Protein AF-A0A963J477-F1 (afdb_monomer)

Secondary structure (DSSP, 8-state):
-PPPPHHHHHHHHHHHHT-GGGG-TT---EEEEE-SSEEEEEETTEEEEEEP--EETTEE--SHHHHHHHHHHHHHHHTTT-TTTEEEEEEEEESSS-EEEEETTT--SSPEEEEEEE---GGGSHHHH-

Foldseek 3Di:
DDQDDLVVVVVVVVVVQVCLCLVPPPFPGWDWDDDPFWIWTDTPQKIWIFGGCDDDPVDHNRALVRRQVVLVVCLVVCCVPVVQFFDAKWFWDDDPNDIHIGHPVPDDDSTGIITMTGDDDPCPPPVNVD

Mea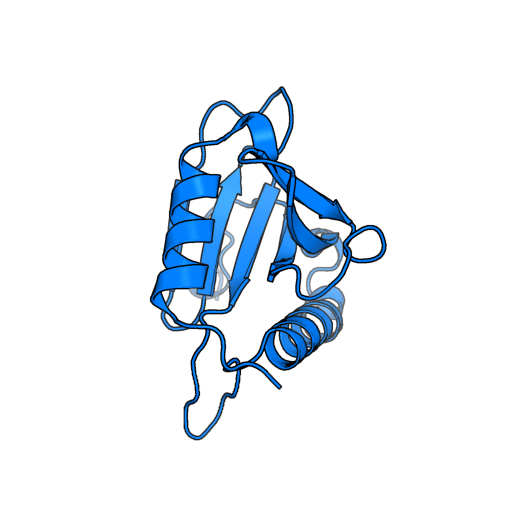n predicted aligned error: 4.09 Å

Structure (mmCIF, N/CA/C/O backbone):
data_AF-A0A963J477-F1
#
_entry.id   AF-A0A963J477-F1
#
loop_
_atom_site.group_PDB
_atom_site.id
_atom_site.type_symbol
_atom_site.label_atom_id
_atom_site.label_alt_id
_atom_site.label_comp_id
_atom_site.label_asym_id
_atom_site.label_entity_id
_atom_site.label_seq_id
_atom_site.pdbx_PDB_ins_code
_atom_site.Cartn_x
_atom_site.Cartn_y
_atom_site.Cartn_z
_atom_site.occupancy
_atom_site.B_iso_or_equiv
_atom_site.auth_seq_id
_atom_site.auth_comp_id
_atom_site.auth_asym_id
_atom_site.auth_atom_id
_atom_site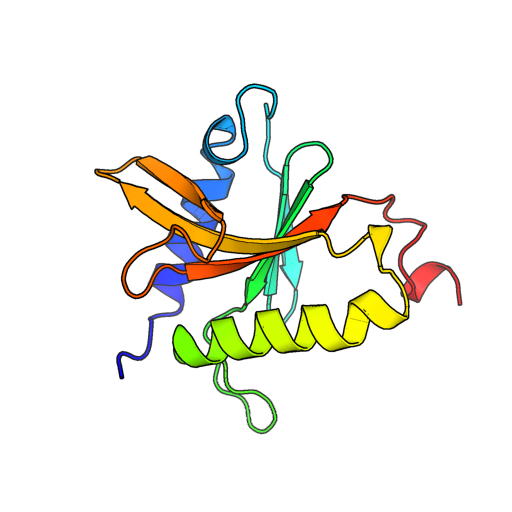.pdbx_PDB_model_num
ATOM 1 N N . MET A 1 1 ? 11.593 5.431 -18.516 1.00 48.38 1 MET A N 1
ATOM 2 C CA . MET A 1 1 ? 10.913 4.906 -17.317 1.00 48.38 1 MET A CA 1
ATOM 3 C C . MET A 1 1 ? 11.715 5.380 -16.117 1.00 48.38 1 MET A C 1
ATOM 5 O O . MET A 1 1 ? 12.893 5.058 -16.056 1.00 48.38 1 MET A O 1
ATOM 9 N N . GLN A 1 2 ? 11.162 6.261 -15.279 1.00 54.22 2 GLN A N 1
ATOM 10 C CA . GLN A 1 2 ? 11.916 6.850 -14.168 1.00 54.22 2 GLN A CA 1
ATOM 11 C C . GLN A 1 2 ? 12.015 5.826 -13.030 1.00 54.22 2 GLN A C 1
ATOM 13 O O . GLN A 1 2 ? 10.995 5.340 -12.540 1.00 54.22 2 GLN A O 1
ATOM 18 N N . VAL A 1 3 ? 13.241 5.462 -12.651 1.00 60.66 3 VAL A N 1
ATOM 19 C CA . VAL A 1 3 ? 13.503 4.747 -11.397 1.00 60.66 3 VAL A CA 1
ATOM 20 C C . VAL A 1 3 ? 13.162 5.729 -10.288 1.00 60.66 3 VAL A C 1
ATOM 22 O O . VAL A 1 3 ? 13.744 6.812 -10.232 1.00 60.66 3 VAL A O 1
ATOM 25 N N . VAL A 1 4 ? 12.166 5.404 -9.470 1.00 62.97 4 VAL A N 1
ATOM 26 C CA . VAL A 1 4 ? 11.812 6.277 -8.348 1.00 62.97 4 VAL A CA 1
ATOM 27 C C . VAL A 1 4 ? 12.751 5.970 -7.196 1.00 62.97 4 VAL A C 1
ATOM 29 O O . VAL A 1 4 ? 12.926 4.810 -6.831 1.00 62.97 4 VAL A O 1
ATOM 32 N N . ASP A 1 5 ? 13.334 7.026 -6.640 1.00 83.06 5 ASP A N 1
ATOM 33 C CA . ASP A 1 5 ? 14.228 6.973 -5.492 1.00 83.06 5 ASP A CA 1
ATOM 34 C C . ASP A 1 5 ? 13.505 6.426 -4.247 1.00 83.06 5 ASP A C 1
ATOM 36 O O . ASP A 1 5 ? 12.368 6.805 -3.943 1.00 83.06 5 ASP A O 1
ATOM 40 N N . PHE A 1 6 ? 14.179 5.541 -3.513 1.00 92.00 6 PHE A N 1
ATOM 41 C CA . PHE A 1 6 ? 13.725 5.027 -2.225 1.00 92.00 6 PHE A CA 1
ATOM 42 C C . PHE A 1 6 ? 13.362 6.142 -1.258 1.00 92.00 6 PHE A C 1
ATOM 44 O O . PHE A 1 6 ? 12.298 6.083 -0.634 1.00 92.00 6 PHE A O 1
ATOM 51 N N . GLU A 1 7 ? 14.189 7.183 -1.184 1.00 92.88 7 GLU A N 1
ATOM 52 C CA . GLU A 1 7 ? 13.933 8.293 -0.272 1.00 92.88 7 GLU A CA 1
ATOM 53 C C . GLU A 1 7 ? 12.704 9.108 -0.673 1.00 92.88 7 GLU A C 1
ATOM 55 O O . GLU A 1 7 ? 11.978 9.575 0.203 1.00 92.88 7 GLU A O 1
ATOM 60 N N . ALA A 1 8 ? 12.391 9.215 -1.967 1.00 91.06 8 ALA A N 1
ATOM 61 C CA . ALA A 1 8 ? 11.192 9.913 -2.424 1.00 91.06 8 ALA A CA 1
ATOM 62 C C . ALA A 1 8 ? 9.909 9.196 -1.967 1.00 91.06 8 ALA A C 1
ATOM 64 O O . ALA A 1 8 ? 9.012 9.827 -1.401 1.00 91.06 8 ALA A O 1
ATOM 65 N N . VAL A 1 9 ? 9.830 7.870 -2.144 1.00 93.38 9 VAL A N 1
ATOM 66 C CA . VAL A 1 9 ? 8.664 7.092 -1.682 1.00 93.38 9 VAL A CA 1
ATOM 67 C C . VAL 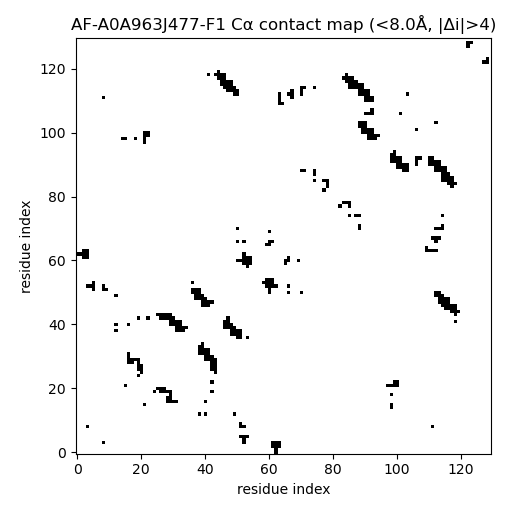A 1 9 ? 8.609 7.054 -0.153 1.00 93.38 9 VAL A C 1
ATOM 69 O O . VAL A 1 9 ? 7.538 7.223 0.428 1.00 93.38 9 VAL A O 1
ATOM 72 N N . ALA A 1 10 ? 9.752 6.899 0.521 1.00 96.00 10 ALA A N 1
ATOM 73 C CA . ALA A 1 10 ? 9.811 6.922 1.979 1.00 96.00 10 ALA A CA 1
ATOM 74 C C . ALA A 1 10 ? 9.361 8.281 2.548 1.00 96.00 10 ALA A C 1
ATOM 76 O O . ALA A 1 10 ? 8.609 8.323 3.523 1.00 96.00 10 ALA A O 1
ATOM 77 N N . ALA A 1 11 ? 9.765 9.398 1.934 1.00 94.62 11 ALA A N 1
ATOM 78 C CA . ALA A 1 11 ? 9.315 10.736 2.308 1.00 94.62 11 ALA A CA 1
ATOM 79 C C . ALA A 1 11 ? 7.801 10.905 2.116 1.00 94.62 11 ALA A C 1
ATOM 81 O O . ALA A 1 11 ? 7.136 11.412 3.022 1.00 94.62 11 ALA A O 1
ATOM 82 N N . LEU A 1 12 ? 7.249 10.413 1.001 1.00 94.25 12 LEU A N 1
ATOM 83 C CA . LEU A 1 12 ? 5.807 10.405 0.742 1.00 94.25 12 LEU A CA 1
ATOM 84 C C . LEU A 1 12 ? 5.045 9.625 1.824 1.00 94.25 12 LEU A C 1
ATOM 86 O O . LEU A 1 12 ? 4.084 10.142 2.394 1.00 94.25 12 LEU A O 1
ATOM 90 N N . VAL A 1 13 ? 5.504 8.421 2.178 1.00 96.44 13 VAL A N 1
ATOM 91 C CA . VAL A 1 13 ? 4.885 7.600 3.235 1.00 96.44 13 VAL A CA 1
ATOM 92 C C . VAL A 1 13 ? 4.966 8.294 4.601 1.00 96.44 13 VAL A C 1
ATOM 94 O O . VAL A 1 13 ? 3.963 8.372 5.310 1.00 96.44 13 VAL A O 1
ATOM 97 N N . ARG A 1 14 ? 6.122 8.871 4.960 1.00 96.50 14 ARG A N 1
ATOM 98 C CA . ARG A 1 14 ? 6.301 9.645 6.208 1.00 96.50 14 ARG A CA 1
ATOM 99 C C . ARG A 1 14 ? 5.440 10.911 6.240 1.00 96.50 14 ARG A C 1
ATOM 101 O O . ARG A 1 14 ? 5.041 11.366 7.312 1.00 96.50 14 ARG A O 1
ATOM 108 N N . GLN A 1 15 ? 5.187 11.535 5.093 1.00 95.50 15 GLN A N 1
ATOM 109 C CA . GLN A 1 15 ? 4.298 12.690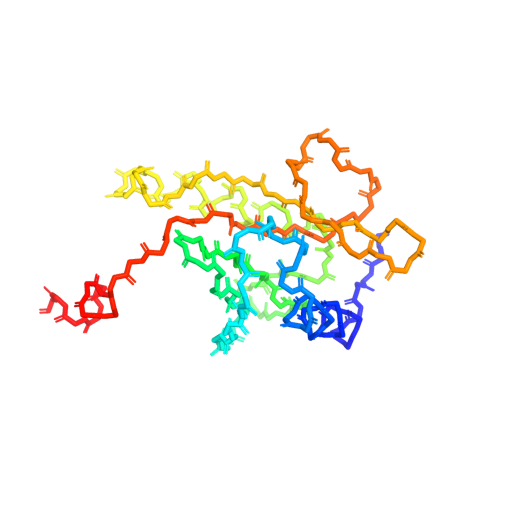 5.001 1.00 95.50 15 GLN A CA 1
ATOM 110 C C . GLN A 1 15 ? 2.839 12.274 5.192 1.00 95.50 15 GLN A C 1
ATOM 112 O O . GLN A 1 15 ? 2.163 12.887 6.013 1.00 95.50 15 GLN A O 1
ATOM 117 N N . LEU A 1 16 ? 2.383 11.205 4.533 1.00 95.75 16 LEU A N 1
ATOM 118 C CA . LEU A 1 16 ? 1.042 10.645 4.745 1.00 95.75 16 LEU A CA 1
ATOM 119 C C . LEU A 1 16 ? 0.805 10.254 6.202 1.00 95.75 16 LEU A C 1
ATOM 121 O O . LEU A 1 16 ? -0.244 10.568 6.753 1.00 95.75 16 LEU A O 1
ATOM 125 N N . GLN A 1 17 ? 1.789 9.625 6.850 1.00 96.56 17 GLN A N 1
ATOM 126 C CA . GLN A 1 17 ? 1.695 9.264 8.265 1.00 96.56 17 GLN A CA 1
ATOM 127 C C . GLN A 1 17 ? 1.423 10.485 9.165 1.00 96.56 17 GLN A C 1
ATOM 129 O O . GLN A 1 17 ? 0.723 10.383 10.167 1.00 96.56 17 GLN A O 1
ATOM 134 N N . ARG A 1 18 ? 1.943 11.662 8.795 1.00 95.50 18 ARG A N 1
ATOM 135 C CA . ARG A 1 18 ? 1.734 12.930 9.514 1.00 95.50 18 ARG A CA 1
ATOM 136 C C . ARG A 1 18 ? 0.492 13.700 9.051 1.00 95.50 18 ARG A C 1
ATOM 138 O O . ARG A 1 18 ? 0.245 14.790 9.560 1.00 95.50 18 ARG A O 1
ATOM 145 N N . GLN A 1 19 ? -0.272 13.169 8.095 1.00 93.50 19 GLN A N 1
ATOM 146 C CA . GLN A 1 19 ? -1.473 13.796 7.538 1.00 93.50 19 GLN A CA 1
ATOM 147 C C . GLN A 1 19 ? -2.690 12.854 7.627 1.00 93.50 19 GLN A C 1
ATOM 149 O O . GLN A 1 19 ? -3.174 12.389 6.594 1.00 93.50 19 GLN A O 1
ATOM 154 N N . PRO A 1 20 ? -3.232 12.584 8.833 1.00 93.50 20 PRO A N 1
ATOM 155 C CA . PRO A 1 20 ? -4.428 11.752 9.011 1.00 93.50 20 PRO A CA 1
ATOM 156 C C . PRO A 1 20 ? -5.603 12.151 8.103 1.00 93.50 20 PRO A C 1
ATOM 158 O O . PRO A 1 20 ? -6.262 11.296 7.514 1.00 93.50 20 PRO A O 1
ATOM 161 N N . GLN A 1 21 ? -5.785 13.455 7.877 1.00 91.94 21 GLN A N 1
ATOM 162 C CA . GLN A 1 21 ? -6.813 14.020 7.003 1.00 91.94 21 GLN A CA 1
ATOM 163 C C . GLN A 1 21 ? -6.735 13.548 5.540 1.00 91.94 21 GLN A C 1
ATOM 165 O O . GLN A 1 21 ? -7.734 13.625 4.825 1.00 91.94 21 GLN A O 1
ATOM 170 N N . ALA A 1 22 ? -5.581 13.045 5.084 1.00 92.25 22 ALA A N 1
ATOM 171 C CA . ALA A 1 22 ? -5.422 12.469 3.748 1.00 92.25 22 ALA A CA 1
ATOM 172 C C . ALA A 1 22 ? -6.229 11.169 3.564 1.00 92.25 22 ALA A C 1
ATOM 174 O O . ALA A 1 22 ? -6.498 10.774 2.428 1.00 92.25 22 ALA A O 1
ATOM 175 N N . PHE A 1 23 ? -6.627 10.524 4.667 1.00 92.31 23 PHE A N 1
ATOM 176 C CA . PHE A 1 23 ? -7.368 9.260 4.699 1.00 92.31 23 PHE A CA 1
ATOM 177 C C . PHE A 1 23 ? -8.859 9.424 5.032 1.00 92.31 23 PHE A C 1
ATOM 179 O O . PHE A 1 23 ? -9.595 8.438 5.046 1.00 92.31 23 PHE A O 1
ATOM 186 N N . GLY A 1 24 ? -9.311 10.656 5.281 1.00 89.12 24 GLY A N 1
ATOM 187 C CA . GLY A 1 24 ? -10.695 10.988 5.607 1.00 89.12 24 GLY A CA 1
ATOM 188 C C . GLY A 1 24 ? -10.828 11.797 6.903 1.00 89.12 24 GLY A C 1
ATOM 189 O O . GLY A 1 24 ? -9.915 11.814 7.725 1.00 89.12 24 GLY A O 1
ATOM 190 N N . PRO A 1 25 ? -11.975 12.467 7.112 1.00 86.81 25 PRO A N 1
ATOM 191 C CA . PRO A 1 25 ? -12.159 13.410 8.219 1.00 86.81 25 PRO A CA 1
ATOM 192 C C . PRO A 1 25 ? -12.217 12.754 9.607 1.00 86.81 25 PRO A C 1
ATOM 194 O O . PRO A 1 25 ? -12.030 13.444 10.600 1.00 86.81 25 PRO A O 1
ATOM 197 N N . ALA A 1 26 ? -12.488 11.447 9.682 1.00 90.69 26 ALA A N 1
ATOM 198 C CA . ALA A 1 26 ? -12.592 10.702 10.939 1.00 90.69 26 ALA A CA 1
ATOM 199 C C . ALA A 1 26 ? -11.269 10.049 11.384 1.00 90.69 26 ALA A C 1
ATOM 201 O O . ALA A 1 26 ? -11.228 9.398 12.424 1.00 90.69 26 ALA A O 1
ATOM 202 N N . VAL A 1 27 ? -10.196 10.160 10.592 1.00 94.31 27 VAL A N 1
ATOM 203 C CA . VAL A 1 27 ? -8.895 9.573 10.935 1.00 94.31 27 VAL A CA 1
ATOM 204 C C . VAL A 1 27 ? -8.107 10.578 11.768 1.00 94.31 27 VAL A C 1
ATOM 206 O O . VAL A 1 27 ? -7.744 11.642 11.277 1.00 94.31 27 VAL A O 1
ATOM 209 N N . GLU A 1 28 ? -7.824 10.230 13.022 1.00 93.94 28 GLU A N 1
ATOM 210 C CA . GLU A 1 28 ? -7.105 11.103 13.964 1.00 93.94 28 GLU A CA 1
ATOM 211 C C . GLU A 1 28 ? -5.597 10.826 14.008 1.00 93.94 28 GLU A C 1
ATOM 213 O O . GLU A 1 28 ? -4.795 11.728 14.240 1.00 93.94 28 GLU A O 1
ATOM 218 N N . ALA A 1 29 ? -5.198 9.578 13.756 1.00 96.00 29 ALA A N 1
ATOM 219 C CA . ALA A 1 29 ? -3.809 9.142 13.780 1.00 96.00 29 ALA A CA 1
ATOM 220 C C . ALA A 1 29 ? -3.554 8.061 12.727 1.00 96.00 29 ALA A C 1
ATOM 222 O O . ALA A 1 29 ? -4.465 7.333 12.321 1.00 96.00 29 ALA A O 1
ATOM 223 N N . VAL A 1 30 ? -2.293 7.962 12.300 1.00 97.62 30 VAL A N 1
ATOM 224 C CA . VAL A 1 30 ? -1.833 6.965 11.333 1.00 97.62 30 VAL A CA 1
ATOM 225 C C . VAL A 1 30 ? -0.609 6.255 11.894 1.00 97.62 30 VAL A C 1
ATOM 227 O O . VAL A 1 30 ? 0.443 6.860 12.109 1.00 97.62 30 VAL A O 1
ATOM 230 N N . GLU A 1 31 ? -0.738 4.954 12.118 1.00 97.38 31 GLU A N 1
ATOM 231 C CA . GLU A 1 31 ? 0.391 4.105 12.492 1.00 97.38 31 GLU A CA 1
ATOM 232 C C . GLU A 1 31 ? 1.081 3.590 11.223 1.00 97.38 31 GLU A C 1
ATOM 234 O O . GLU A 1 31 ? 0.424 3.336 10.213 1.00 97.38 31 GLU A O 1
ATOM 239 N N . CYS A 1 32 ? 2.403 3.419 11.265 1.00 97.88 32 CYS A N 1
ATOM 240 C CA . CYS A 1 32 ? 3.165 2.840 10.161 1.00 97.88 32 CYS A CA 1
ATOM 241 C C . CYS A 1 32 ? 3.832 1.546 10.622 1.00 97.88 32 CYS A C 1
ATOM 243 O O . CYS A 1 32 ? 4.630 1.559 11.559 1.00 97.88 32 CYS A O 1
ATOM 245 N N . ILE A 1 33 ? 3.521 0.443 9.945 1.00 96.75 33 ILE A N 1
ATOM 246 C CA . ILE A 1 33 ? 4.220 -0.832 10.101 1.00 96.75 33 ILE A CA 1
ATOM 247 C C . ILE A 1 33 ? 5.128 -1.020 8.892 1.00 96.75 33 ILE A C 1
ATOM 249 O O . ILE A 1 33 ? 4.680 -1.007 7.744 1.00 96.75 33 ILE A O 1
ATOM 253 N N . GLU A 1 34 ? 6.413 -1.234 9.145 1.00 97.44 34 GLU A N 1
ATOM 254 C CA . GLU A 1 34 ? 7.393 -1.509 8.104 1.00 97.44 34 GLU A CA 1
ATOM 255 C C . GLU A 1 34 ? 7.682 -3.009 8.008 1.00 97.44 34 GLU A C 1
ATOM 257 O O . GLU A 1 34 ? 7.921 -3.691 9.000 1.00 97.44 34 GLU A O 1
ATOM 262 N N . THR A 1 35 ? 7.672 -3.525 6.783 1.00 95.38 35 THR A N 1
ATOM 263 C CA . THR A 1 35 ? 8.092 -4.894 6.453 1.00 95.38 35 THR A CA 1
ATOM 264 C C . THR A 1 35 ? 9.312 -4.843 5.538 1.00 95.38 35 THR A C 1
ATOM 266 O O . THR A 1 35 ? 9.716 -3.771 5.087 1.00 95.38 35 THR A O 1
ATOM 269 N N . HIS A 1 36 ? 9.874 -5.998 5.179 1.00 94.62 36 HIS A N 1
ATOM 270 C CA . HIS A 1 36 ? 11.024 -6.072 4.273 1.00 94.62 36 HIS A CA 1
ATOM 271 C C . HIS A 1 36 ? 10.796 -5.358 2.928 1.00 94.62 36 HIS A C 1
ATOM 273 O O . HIS A 1 36 ? 11.686 -4.656 2.460 1.00 94.62 36 HIS A O 1
ATOM 279 N N . ILE A 1 37 ? 9.599 -5.473 2.334 1.00 96.69 37 ILE A N 1
ATOM 280 C CA . ILE A 1 37 ? 9.308 -4.981 0.969 1.00 96.69 37 ILE A CA 1
ATOM 281 C C . ILE A 1 37 ? 8.119 -4.014 0.892 1.00 96.69 37 ILE A C 1
ATOM 283 O O . ILE A 1 37 ? 7.654 -3.664 -0.196 1.00 96.69 37 ILE A O 1
ATOM 287 N N . SER A 1 38 ? 7.543 -3.615 2.026 1.00 98.12 38 SER A N 1
ATOM 288 C CA . SER A 1 38 ? 6.360 -2.747 2.051 1.00 98.12 38 SER A CA 1
ATOM 289 C C . SER A 1 38 ? 6.278 -1.903 3.319 1.00 98.12 38 SER A C 1
ATOM 291 O O . SER A 1 38 ? 6.779 -2.313 4.365 1.00 98.12 38 SER A O 1
ATOM 293 N N . TRP A 1 39 ? 5.577 -0.777 3.226 1.00 98.50 39 TRP A N 1
ATOM 294 C CA . TRP A 1 39 ? 5.069 -0.012 4.367 1.00 98.50 39 TRP A CA 1
ATOM 295 C C . TRP A 1 39 ? 3.549 -0.158 4.436 1.00 98.50 39 TRP A C 1
ATOM 297 O O . TRP A 1 39 ? 2.886 -0.161 3.399 1.00 98.50 39 TRP A O 1
ATOM 307 N N . LEU A 1 40 ? 2.994 -0.283 5.638 1.00 98.31 40 LEU A N 1
ATOM 308 C CA . LEU A 1 40 ? 1.558 -0.348 5.884 1.00 98.31 40 LEU A CA 1
ATOM 309 C C . LEU A 1 40 ? 1.157 0.842 6.748 1.00 98.31 40 LEU A C 1
ATOM 311 O O . LEU A 1 40 ? 1.586 0.936 7.894 1.00 98.31 40 LEU A O 1
ATOM 315 N N . LEU A 1 41 ? 0.322 1.725 6.206 1.00 98.19 41 LEU A N 1
ATOM 316 C CA . LEU A 1 41 ? -0.281 2.822 6.956 1.00 98.19 41 LEU A CA 1
ATOM 317 C C . LEU A 1 41 ? -1.654 2.389 7.467 1.00 98.19 41 LEU A C 1
ATOM 319 O O . LEU A 1 41 ? -2.537 2.079 6.668 1.00 98.19 41 LEU A O 1
ATOM 323 N N . LEU A 1 42 ? -1.816 2.339 8.786 1.00 97.56 42 LEU A N 1
ATOM 324 C CA . LEU A 1 42 ? -3.050 1.956 9.468 1.00 97.56 42 LEU A CA 1
ATOM 325 C C . LEU A 1 42 ? -3.782 3.243 9.856 1.00 97.56 42 LEU A C 1
ATOM 327 O O . LEU A 1 42 ? -3.284 4.014 10.673 1.00 97.56 42 LEU A O 1
ATOM 331 N N . ALA A 1 43 ? -4.949 3.471 9.260 1.00 96.56 43 ALA A N 1
ATOM 332 C CA . ALA A 1 43 ? -5.727 4.700 9.385 1.00 96.56 43 ALA A CA 1
ATOM 333 C C . ALA A 1 43 ? -7.200 4.344 9.643 1.00 96.56 43 ALA A C 1
ATOM 335 O O . ALA A 1 43 ? -7.922 3.954 8.722 1.00 96.56 43 ALA A O 1
ATOM 336 N N . GLY A 1 44 ? -7.634 4.429 10.905 1.00 94.88 44 GLY A N 1
ATOM 337 C CA . GLY A 1 44 ? -8.950 3.935 11.333 1.00 94.88 44 GLY A CA 1
ATOM 338 C C . GLY A 1 44 ? -9.137 2.451 10.991 1.00 94.88 44 GLY A C 1
ATOM 339 O O . GLY A 1 44 ? -8.265 1.629 11.284 1.00 94.88 44 GLY A O 1
ATOM 340 N N . ASP A 1 45 ? -10.238 2.129 10.306 1.00 94.94 45 ASP A N 1
ATOM 341 C CA . ASP A 1 45 ? -10.582 0.774 9.838 1.00 94.94 45 ASP A CA 1
ATOM 342 C C . ASP A 1 45 ? -9.913 0.383 8.508 1.00 94.94 45 ASP A C 1
ATOM 344 O O . ASP A 1 45 ? -10.284 -0.616 7.877 1.00 94.94 45 ASP A O 1
ATOM 348 N N . CYS A 1 46 ? -8.954 1.178 8.038 1.00 97.00 46 CYS A N 1
ATOM 349 C CA . CYS A 1 46 ? -8.300 1.003 6.748 1.00 97.00 46 CYS A CA 1
ATOM 350 C C . CYS A 1 46 ? -6.800 0.751 6.915 1.00 97.00 46 CYS A C 1
ATOM 352 O O . CYS A 1 46 ? -6.154 1.256 7.833 1.00 97.00 46 CYS A O 1
ATOM 354 N N . VAL A 1 47 ? -6.238 -0.007 5.976 1.00 97.81 47 VAL A N 1
ATOM 355 C CA . VAL A 1 47 ? -4.794 -0.184 5.812 1.00 97.81 47 VAL A CA 1
ATOM 356 C C . VAL A 1 47 ? -4.417 0.131 4.374 1.00 97.81 47 VAL A C 1
ATOM 358 O O . VAL A 1 47 ? -5.075 -0.328 3.440 1.00 97.81 47 VAL A O 1
ATOM 361 N N . TYR A 1 48 ? -3.343 0.892 4.199 1.00 98.31 48 TYR A N 1
ATOM 362 C CA . TYR A 1 48 ? -2.798 1.263 2.899 1.00 98.31 48 TYR A CA 1
ATOM 363 C C . TYR A 1 48 ? -1.384 0.717 2.779 1.00 98.31 48 TYR A C 1
ATOM 365 O O . TYR A 1 48 ? -0.479 1.144 3.496 1.00 98.31 48 TYR A O 1
ATOM 373 N N . LYS A 1 49 ? -1.203 -0.263 1.896 1.00 98.50 49 LYS A N 1
ATOM 374 C CA . LYS A 1 49 ? 0.065 -0.969 1.727 1.00 98.50 49 LYS A CA 1
ATOM 375 C C . LYS A 1 49 ? 0.813 -0.458 0.503 1.00 98.50 49 LYS A C 1
ATOM 377 O O . LYS A 1 49 ? 0.386 -0.689 -0.629 1.00 98.50 49 LYS A O 1
ATOM 382 N N . PHE A 1 50 ? 1.949 0.178 0.753 1.00 98.19 50 PHE A N 1
ATOM 383 C CA . PHE A 1 50 ? 2.875 0.710 -0.243 1.00 98.19 50 PHE A CA 1
ATOM 384 C C . PHE A 1 50 ? 4.014 -0.271 -0.481 1.00 98.19 50 PHE A C 1
ATOM 386 O O . PHE A 1 50 ? 4.550 -0.847 0.468 1.00 98.19 50 PHE A O 1
ATOM 393 N N . LYS A 1 51 ? 4.414 -0.451 -1.740 1.00 97.75 51 LYS A N 1
ATOM 394 C CA . LYS A 1 51 ? 5.586 -1.258 -2.098 1.00 97.75 51 LYS A CA 1
ATOM 395 C C . LYS A 1 51 ? 6.841 -0.397 -2.007 1.00 97.75 51 LYS A C 1
ATOM 397 O O . LYS A 1 51 ? 6.862 0.712 -2.528 1.00 97.75 51 LYS A O 1
ATOM 402 N N . LYS A 1 52 ? 7.897 -0.909 -1.373 1.00 97.56 52 LYS A N 1
ATOM 403 C CA . LYS A 1 52 ? 9.196 -0.224 -1.379 1.00 97.56 52 LYS A CA 1
ATOM 404 C C . LYS A 1 52 ? 9.780 -0.261 -2.798 1.00 97.56 52 LYS A C 1
ATOM 406 O O . LYS A 1 52 ? 9.672 -1.309 -3.438 1.00 97.56 52 LYS A O 1
ATOM 411 N N . PRO A 1 53 ? 10.398 0.821 -3.300 1.00 96.38 53 PRO A N 1
ATOM 412 C CA . PRO A 1 53 ? 10.995 0.845 -4.634 1.00 96.38 53 PRO A CA 1
ATOM 413 C C . PRO A 1 53 ? 12.330 0.086 -4.634 1.00 96.38 53 PRO A C 1
ATOM 415 O O . PRO A 1 53 ? 13.405 0.664 -4.517 1.00 96.38 53 PRO A O 1
ATOM 418 N N . LEU A 1 54 ? 12.247 -1.240 -4.696 1.00 95.06 54 LEU A N 1
ATOM 419 C CA . LEU A 1 54 ? 13.385 -2.155 -4.609 1.00 95.06 54 LEU A CA 1
ATOM 420 C C . LEU A 1 54 ? 13.526 -2.950 -5.907 1.00 95.06 54 LEU A C 1
ATOM 422 O O . LEU A 1 54 ? 12.520 -3.310 -6.512 1.00 95.06 54 LEU A O 1
ATOM 426 N N . ALA A 1 55 ? 14.760 -3.277 -6.284 1.00 94.81 55 ALA A N 1
ATOM 427 C CA . ALA A 1 55 ? 15.070 -4.291 -7.288 1.00 94.81 55 ALA A CA 1
ATOM 428 C C . ALA A 1 55 ? 15.949 -5.361 -6.629 1.00 94.81 55 ALA A C 1
ATOM 430 O O . ALA A 1 55 ? 17.079 -5.086 -6.231 1.00 94.81 55 ALA A O 1
ATOM 431 N N . LEU A 1 56 ? 15.387 -6.552 -6.457 1.00 91.75 56 LEU A N 1
ATOM 432 C CA . LEU A 1 56 ? 16.011 -7.745 -5.892 1.00 91.75 56 LEU A CA 1
ATOM 433 C C . LEU A 1 56 ? 15.969 -8.858 -6.946 1.00 91.75 56 LEU A C 1
ATOM 435 O O . LEU A 1 56 ? 15.127 -8.828 -7.843 1.00 91.75 56 LEU A O 1
ATOM 439 N N . ASP A 1 57 ? 16.790 -9.895 -6.788 1.00 92.31 57 ASP A N 1
ATOM 440 C CA . ASP A 1 57 ? 16.910 -10.991 -7.768 1.00 92.31 57 ASP A CA 1
ATOM 441 C C . ASP A 1 57 ? 15.586 -11.717 -8.086 1.00 92.31 57 ASP A C 1
ATOM 443 O O . ASP A 1 57 ? 15.442 -12.336 -9.138 1.00 92.31 57 ASP A O 1
ATOM 447 N N . PHE A 1 58 ? 14.601 -11.640 -7.188 1.00 89.50 58 PHE A N 1
ATOM 448 C CA . PHE A 1 58 ? 13.288 -12.282 -7.309 1.00 89.50 58 PHE A CA 1
ATOM 449 C C . PHE A 1 58 ? 12.113 -11.288 -7.338 1.00 89.50 58 PHE A C 1
ATOM 451 O O . PHE A 1 58 ? 10.954 -11.707 -7.333 1.00 89.50 58 PHE A O 1
ATOM 458 N N . LEU A 1 59 ? 12.381 -9.978 -7.303 1.00 92.06 59 LEU A N 1
ATOM 459 C CA . LEU A 1 59 ? 11.355 -8.952 -7.120 1.00 92.06 59 LEU A CA 1
ATOM 460 C C . LEU A 1 59 ? 11.789 -7.610 -7.701 1.00 92.06 59 LEU A C 1
ATOM 462 O O . LEU A 1 59 ? 12.760 -7.030 -7.229 1.00 92.06 59 LEU A O 1
ATOM 466 N N . ASP A 1 60 ? 11.013 -7.060 -8.632 1.00 95.44 60 ASP A N 1
ATOM 467 C CA . ASP A 1 60 ? 11.279 -5.728 -9.178 1.00 95.44 60 ASP A CA 1
ATOM 468 C C . ASP A 1 60 ? 10.092 -4.778 -8.978 1.00 95.44 60 ASP A C 1
ATOM 470 O O . ASP A 1 60 ? 9.036 -4.912 -9.595 1.00 95.44 60 ASP A O 1
ATOM 474 N N . PHE A 1 61 ? 10.299 -3.807 -8.090 1.00 96.44 61 PHE A N 1
ATOM 475 C CA . PHE A 1 61 ? 9.423 -2.690 -7.742 1.00 96.44 61 PHE A CA 1
ATOM 476 C C . PHE A 1 61 ? 10.087 -1.336 -8.043 1.00 96.44 61 PHE A C 1
ATOM 478 O O . PHE A 1 61 ? 9.652 -0.303 -7.530 1.00 96.44 61 PHE A O 1
ATOM 485 N N . SER A 1 62 ? 11.138 -1.309 -8.865 1.00 94.06 62 SER A N 1
ATOM 486 C CA . SER A 1 62 ? 11.968 -0.120 -9.115 1.00 94.06 62 SER A CA 1
ATOM 487 C C . SER A 1 62 ? 11.218 1.054 -9.760 1.00 94.06 62 SER A C 1
ATOM 489 O O . SER A 1 62 ? 11.608 2.214 -9.614 1.00 94.06 62 SER A O 1
ATOM 491 N N . THR A 1 63 ? 10.098 0.787 -10.433 1.00 94.44 63 THR A N 1
ATOM 492 C CA . THR A 1 63 ? 9.303 1.799 -11.144 1.00 94.44 63 THR A CA 1
ATOM 493 C C . THR A 1 63 ? 7.867 1.839 -10.627 1.00 94.44 63 THR A C 1
ATOM 495 O O . THR A 1 63 ? 7.338 0.833 -10.148 1.00 94.44 63 THR A O 1
ATOM 498 N N . VAL A 1 64 ? 7.204 2.994 -10.751 1.00 94.69 64 VAL A N 1
ATOM 499 C CA . VAL A 1 64 ? 5.789 3.157 -10.356 1.00 94.69 64 VAL A CA 1
ATOM 500 C C . VAL A 1 64 ? 4.896 2.157 -11.091 1.00 94.69 64 VAL A C 1
ATOM 502 O O . VAL A 1 64 ? 4.029 1.534 -10.482 1.00 94.69 64 VAL A O 1
ATOM 505 N N . ALA A 1 65 ? 5.144 1.943 -12.388 1.00 94.75 65 ALA A N 1
ATOM 506 C CA . ALA A 1 65 ? 4.404 0.981 -13.200 1.00 94.75 65 ALA A CA 1
ATOM 507 C C . ALA A 1 65 ? 4.534 -0.455 -12.662 1.00 94.75 65 ALA A C 1
ATOM 509 O O . ALA A 1 65 ? 3.530 -1.161 -12.551 1.00 94.75 65 ALA A O 1
ATOM 510 N N . LEU A 1 66 ? 5.744 -0.865 -12.266 1.00 96.31 66 LEU A N 1
ATOM 511 C CA . LEU A 1 66 ? 5.983 -2.180 -11.667 1.00 96.31 66 LEU A C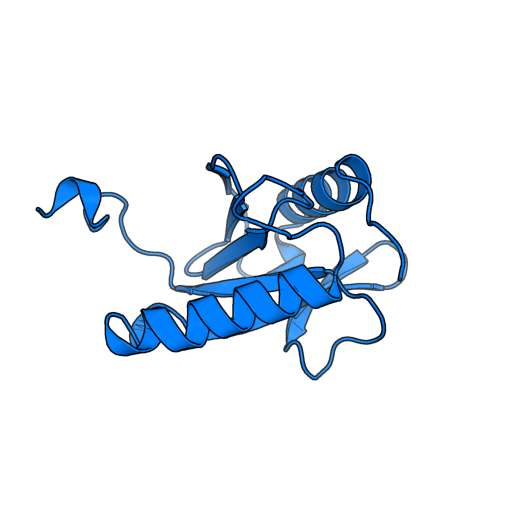A 1
ATOM 512 C C . LEU A 1 66 ? 5.308 -2.316 -10.298 1.00 96.31 66 LEU A C 1
ATOM 514 O O . LEU A 1 66 ? 4.651 -3.323 -10.036 1.00 96.31 66 LEU A O 1
ATOM 518 N N . ARG A 1 67 ? 5.372 -1.283 -9.448 1.00 97.06 67 ARG A N 1
ATOM 519 C CA . ARG A 1 67 ? 4.648 -1.275 -8.164 1.00 97.06 67 ARG A CA 1
ATOM 520 C C . ARG A 1 67 ? 3.138 -1.349 -8.362 1.00 97.06 67 ARG A C 1
ATOM 522 O O . ARG A 1 67 ? 2.467 -2.101 -7.6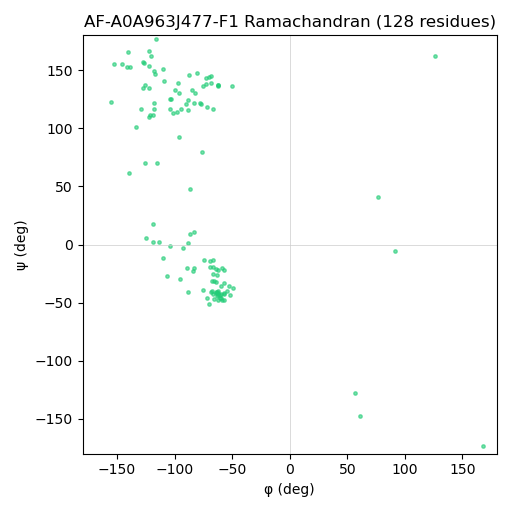59 1.00 97.06 67 ARG A O 1
ATOM 529 N N . ARG A 1 68 ? 2.598 -0.643 -9.360 1.00 96.88 68 ARG A N 1
ATOM 530 C CA . ARG A 1 68 ? 1.172 -0.692 -9.712 1.00 96.88 68 ARG A CA 1
ATOM 531 C C . ARG A 1 68 ? 0.762 -2.096 -10.145 1.00 96.88 68 ARG A C 1
ATOM 533 O O . ARG A 1 68 ? -0.237 -2.612 -9.646 1.00 96.88 68 ARG A O 1
ATOM 540 N N . ALA A 1 69 ? 1.538 -2.719 -11.033 1.00 97.19 69 ALA A N 1
ATOM 541 C CA . ALA A 1 69 ? 1.304 -4.090 -11.476 1.00 97.19 69 ALA A CA 1
ATOM 542 C C . ALA A 1 69 ? 1.348 -5.079 -10.298 1.00 97.19 69 ALA A C 1
ATOM 544 O O . ALA A 1 69 ? 0.458 -5.916 -10.164 1.00 97.19 69 ALA A O 1
ATOM 545 N N . ALA A 1 70 ? 2.312 -4.924 -9.388 1.00 97.75 70 ALA A N 1
ATOM 546 C CA . ALA A 1 70 ? 2.421 -5.750 -8.191 1.00 97.75 70 ALA A CA 1
ATOM 547 C C . ALA A 1 70 ? 1.227 -5.596 -7.235 1.00 97.75 70 ALA A C 1
ATOM 549 O O . ALA A 1 70 ? 0.743 -6.587 -6.690 1.00 97.75 70 ALA A O 1
ATOM 550 N N . CYS A 1 71 ? 0.724 -4.374 -7.035 1.00 98.25 71 CYS A N 1
ATOM 551 C CA . CYS A 1 71 ? -0.477 -4.131 -6.234 1.00 98.25 71 CYS A CA 1
ATOM 552 C C . CYS A 1 71 ? -1.723 -4.781 -6.857 1.00 98.25 71 CYS A C 1
ATOM 554 O O . CYS A 1 71 ? -2.538 -5.363 -6.141 1.00 98.25 71 CYS A O 1
ATOM 556 N N . LEU A 1 72 ? -1.867 -4.720 -8.185 1.00 98.12 72 LEU A N 1
ATOM 557 C CA . LEU A 1 72 ? -2.957 -5.394 -8.900 1.00 98.12 72 LEU A CA 1
ATOM 558 C C . LEU A 1 72 ? -2.868 -6.918 -8.774 1.00 98.12 72 LEU A C 1
ATOM 560 O O . LEU A 1 72 ? -3.885 -7.571 -8.541 1.00 98.12 72 LEU A O 1
ATOM 564 N N . GLU A 1 73 ? -1.665 -7.477 -8.881 1.00 98.00 73 GLU A N 1
ATOM 565 C CA . GLU A 1 73 ? -1.451 -8.915 -8.743 1.00 98.00 73 GLU A CA 1
ATOM 566 C C . GLU A 1 73 ? -1.720 -9.396 -7.311 1.00 98.00 73 GLU A C 1
ATOM 568 O O . GLU A 1 73 ? -2.397 -10.404 -7.114 1.00 98.00 73 GLU A O 1
ATOM 573 N N . GLU A 1 74 ? -1.302 -8.626 -6.301 1.00 97.75 74 GLU A N 1
ATOM 574 C CA . GLU A 1 74 ? -1.653 -8.883 -4.901 1.00 97.75 74 GLU A CA 1
ATOM 575 C C . GLU A 1 74 ? -3.174 -8.920 -4.700 1.00 97.75 74 GLU A C 1
ATOM 577 O O . GLU A 1 74 ? -3.698 -9.863 -4.103 1.00 97.75 74 GLU A O 1
ATOM 582 N N . LEU A 1 75 ? -3.900 -7.935 -5.240 1.00 98.00 75 LEU A N 1
ATOM 583 C CA . LEU A 1 75 ? -5.362 -7.909 -5.188 1.00 98.00 75 LEU A CA 1
ATOM 584 C C . LEU A 1 75 ? -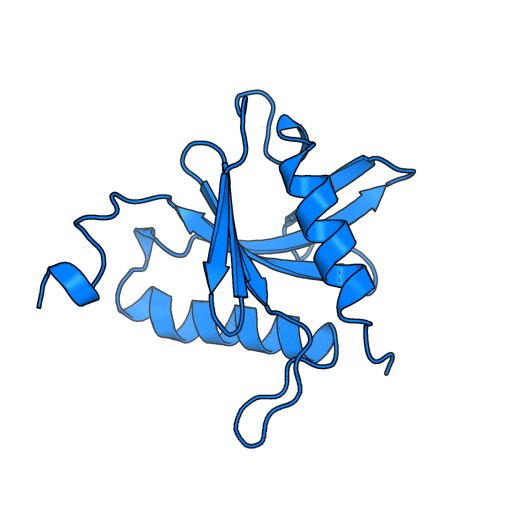5.969 -9.140 -5.872 1.00 98.00 75 LEU A C 1
ATOM 586 O O . LEU A 1 75 ? -6.862 -9.773 -5.307 1.00 98.00 75 LEU A O 1
ATOM 590 N N . ARG A 1 76 ? -5.492 -9.499 -7.071 1.00 97.38 76 ARG A N 1
ATOM 591 C CA . ARG A 1 76 ? -5.987 -10.651 -7.840 1.00 97.38 76 ARG A CA 1
ATOM 592 C C . ARG A 1 76 ? -5.790 -11.961 -7.080 1.00 97.38 76 ARG A C 1
ATOM 594 O O . ARG A 1 76 ? -6.708 -12.779 -7.019 1.00 97.38 76 ARG A O 1
ATOM 601 N N . ILE A 1 77 ? -4.608 -12.165 -6.501 1.00 97.00 77 ILE A N 1
ATOM 602 C CA . ILE A 1 77 ? -4.263 -13.390 -5.776 1.00 97.00 77 ILE A CA 1
ATOM 603 C C . ILE A 1 77 ? -5.044 -13.467 -4.465 1.00 97.00 77 ILE A C 1
ATOM 605 O O . ILE A 1 77 ? -5.692 -14.489 -4.224 1.00 97.00 77 ILE A O 1
ATOM 609 N N . ASN A 1 78 ? -5.006 -12.411 -3.650 1.00 96.00 78 ASN A N 1
ATOM 610 C CA . ASN A 1 78 ? -5.446 -12.473 -2.257 1.00 96.00 78 ASN A CA 1
ATOM 611 C C . ASN A 1 78 ? -6.958 -12.300 -2.088 1.00 96.00 78 ASN A C 1
ATOM 613 O O . ASN A 1 78 ? -7.527 -12.803 -1.123 1.00 96.00 78 ASN A O 1
ATOM 617 N N . ARG A 1 79 ? -7.659 -11.672 -3.041 1.00 96.50 79 ARG A N 1
ATOM 618 C CA . ARG A 1 79 ? -9.134 -11.624 -3.015 1.00 96.50 79 ARG A CA 1
ATOM 619 C C . ARG A 1 79 ? -9.785 -12.995 -3.148 1.00 96.50 79 ARG A C 1
ATOM 621 O O . ARG A 1 79 ? -10.927 -13.149 -2.737 1.00 96.50 79 ARG A O 1
ATOM 628 N N . ARG A 1 80 ? -9.080 -13.992 -3.691 1.00 95.50 80 ARG A N 1
ATOM 629 C CA . ARG A 1 80 ? -9.589 -15.371 -3.767 1.00 95.50 80 ARG A CA 1
ATOM 630 C C . ARG A 1 80 ? -9.748 -16.001 -2.383 1.00 95.50 80 ARG A C 1
ATOM 632 O O . ARG A 1 80 ? -10.630 -16.828 -2.205 1.00 95.50 80 ARG A O 1
ATOM 639 N N . THR A 1 81 ? -8.904 -15.614 -1.426 1.00 91.44 81 THR A N 1
ATOM 640 C CA . THR A 1 81 ? -8.887 -16.174 -0.066 1.00 91.44 81 THR A CA 1
ATOM 641 C C . THR A 1 81 ? -9.449 -15.215 0.982 1.00 91.44 81 THR A C 1
ATOM 643 O O . THR A 1 81 ? -9.993 -15.666 1.982 1.00 91.44 81 THR A O 1
ATOM 646 N N . ALA A 1 82 ? -9.369 -13.901 0.757 1.00 92.50 82 ALA A N 1
ATOM 647 C CA . ALA A 1 82 ? -9.839 -12.877 1.689 1.00 92.50 82 ALA A CA 1
ATOM 648 C C . ALA A 1 82 ? -10.542 -11.703 0.965 1.00 92.50 82 ALA A C 1
ATOM 650 O O . ALA A 1 82 ? -10.094 -10.555 1.053 1.00 92.50 82 ALA A O 1
ATOM 651 N N . PRO A 1 83 ? -11.653 -11.939 0.240 1.00 89.69 83 PRO A N 1
ATOM 652 C CA . PRO A 1 83 ? -12.299 -10.916 -0.593 1.00 89.69 83 PRO A CA 1
ATOM 653 C C . PRO A 1 83 ? -12.762 -9.683 0.197 1.00 89.69 83 PRO A C 1
ATOM 655 O O . PRO A 1 83 ? -12.645 -8.564 -0.292 1.00 89.69 83 PRO A O 1
ATOM 658 N N . GLY A 1 84 ? -13.227 -9.865 1.439 1.00 91.56 84 GLY A N 1
ATOM 659 C CA . GLY A 1 84 ? -13.655 -8.761 2.309 1.00 91.56 84 GLY A CA 1
ATOM 660 C C . GLY A 1 84 ? -12.508 -7.930 2.900 1.00 91.56 84 GLY A C 1
ATOM 661 O O . GLY A 1 84 ? -12.751 -6.850 3.439 1.00 91.56 84 GLY A O 1
ATOM 662 N N . LEU A 1 85 ? -11.266 -8.422 2.809 1.00 94.81 85 LEU A N 1
ATOM 663 C CA . LEU A 1 85 ? -10.083 -7.735 3.322 1.00 94.81 85 LEU A CA 1
ATOM 664 C C . LEU A 1 85 ? -9.481 -6.788 2.278 1.00 94.81 85 LEU A C 1
ATOM 666 O O . LEU A 1 85 ? -9.099 -5.672 2.612 1.00 94.81 85 LEU A O 1
ATOM 670 N N . TYR A 1 86 ? -9.422 -7.204 1.013 1.00 96.94 86 TYR A N 1
ATOM 671 C CA . TYR A 1 86 ? -8.736 -6.482 -0.064 1.00 96.94 86 TYR A CA 1
ATOM 672 C C . TYR A 1 86 ? -9.701 -5.598 -0.867 1.00 96.94 86 TYR A C 1
ATOM 674 O O . TYR A 1 86 ? -10.300 -6.028 -1.858 1.00 96.94 86 TYR A O 1
ATOM 682 N N . ARG A 1 87 ? -9.828 -4.330 -0.460 1.00 96.25 87 ARG A N 1
ATOM 683 C CA . ARG A 1 87 ? -10.844 -3.394 -0.967 1.00 96.25 87 ARG A CA 1
ATOM 684 C C . ARG A 1 87 ? -10.544 -2.860 -2.360 1.00 96.25 87 ARG A C 1
ATOM 686 O O . ARG A 1 87 ? -11.459 -2.804 -3.174 1.00 96.25 87 ARG A O 1
ATOM 693 N N . GLY A 1 88 ? -9.292 -2.552 -2.692 1.00 97.56 88 GLY A N 1
ATOM 694 C CA . GLY A 1 88 ? -8.968 -2.060 -4.035 1.00 97.56 88 GLY A CA 1
ATOM 695 C C . GLY A 1 88 ? -7.579 -1.470 -4.199 1.00 97.56 88 GLY A C 1
ATOM 696 O O . GLY A 1 88 ? -6.749 -1.536 -3.295 1.00 97.56 88 GLY A O 1
ATOM 697 N N . LEU A 1 89 ? -7.345 -0.908 -5.385 1.00 98.19 89 LEU A N 1
ATOM 698 C CA . LEU A 1 89 ? -6.145 -0.148 -5.707 1.00 98.19 89 LEU A CA 1
ATOM 699 C C . LEU A 1 89 ? -6.442 1.341 -5.514 1.00 98.19 89 LEU A C 1
ATOM 701 O O . LEU A 1 89 ? -7.425 1.853 -6.050 1.00 98.19 89 LEU A O 1
ATOM 705 N N . VAL A 1 90 ? -5.571 2.023 -4.785 1.00 98.00 90 VAL A N 1
ATOM 706 C CA . VAL A 1 90 ? -5.572 3.482 -4.646 1.00 98.00 90 VAL A CA 1
ATOM 707 C C . VAL A 1 90 ? -4.226 4.031 -5.099 1.00 98.00 90 VAL A C 1
ATOM 709 O O . VAL A 1 90 ? -3.265 3.274 -5.270 1.00 98.00 90 VAL A O 1
ATOM 712 N N . ALA A 1 91 ? -4.147 5.338 -5.296 1.00 96.19 91 ALA A N 1
ATOM 713 C CA . ALA A 1 91 ? -2.893 6.019 -5.562 1.00 96.19 91 ALA A CA 1
ATOM 714 C C . ALA A 1 91 ? -2.816 7.344 -4.805 1.00 96.19 91 ALA A C 1
ATOM 716 O O . ALA A 1 91 ? -3.835 7.954 -4.471 1.00 96.19 91 ALA A O 1
ATOM 717 N N . VAL A 1 92 ? -1.588 7.764 -4.513 1.00 94.44 92 VAL A N 1
ATOM 718 C CA . VAL A 1 92 ? -1.303 8.993 -3.781 1.00 94.44 92 VAL A CA 1
ATOM 719 C C . VAL A 1 92 ? -0.835 10.054 -4.749 1.00 94.44 92 VAL A C 1
ATOM 721 O O . VAL A 1 92 ? 0.131 9.858 -5.488 1.00 94.44 92 VAL A O 1
ATOM 724 N N . GLN A 1 93 ? -1.516 11.193 -4.708 1.00 87.81 93 GLN A N 1
ATOM 725 C CA . GLN A 1 93 ? -1.177 12.352 -5.510 1.00 87.81 93 GLN A CA 1
ATOM 726 C C . GLN A 1 93 ? -0.910 13.554 -4.607 1.00 87.81 93 GLN A C 1
ATOM 728 O O . GLN A 1 93 ? -1.677 13.831 -3.682 1.00 87.81 93 GLN A O 1
ATOM 733 N N . ASP A 1 94 ? 0.167 14.278 -4.900 1.00 84.75 94 ASP A N 1
ATOM 734 C CA . ASP A 1 94 ? 0.386 15.613 -4.355 1.00 84.75 94 ASP A CA 1
ATOM 735 C C . ASP A 1 94 ? -0.477 16.618 -5.129 1.00 84.75 94 ASP A C 1
ATOM 737 O O . ASP A 1 94 ? -0.387 16.722 -6.356 1.00 84.75 94 ASP A O 1
ATOM 741 N N . GLN A 1 95 ? -1.345 17.333 -4.413 1.00 81.06 95 GLN A N 1
ATOM 742 C CA . GLN A 1 95 ? -2.147 18.429 -4.950 1.00 81.06 95 GLN A CA 1
ATOM 743 C C . GLN A 1 95 ? -1.755 19.751 -4.284 1.00 81.06 95 GLN A C 1
ATOM 745 O O . GLN A 1 95 ? -2.515 20.320 -3.503 1.00 81.06 95 GLN A O 1
ATOM 750 N N . GLY A 1 96 ? -0.552 20.241 -4.591 1.00 75.44 96 GLY A N 1
ATOM 751 C CA . GLY A 1 96 ? -0.074 21.543 -4.118 1.00 75.44 96 GLY A CA 1
ATOM 752 C C . GLY A 1 96 ? 0.378 21.522 -2.657 1.00 75.44 96 GLY A C 1
ATOM 753 O O . GLY A 1 96 ? 0.064 22.440 -1.903 1.00 75.44 96 GLY A O 1
ATOM 754 N N . GLY A 1 97 ? 1.080 20.462 -2.245 1.00 74.62 97 GLY A N 1
ATOM 755 C CA . GLY A 1 97 ? 1.600 20.255 -0.889 1.00 74.62 97 GLY A CA 1
ATOM 756 C C . GLY A 1 97 ? 0.656 19.489 0.046 1.00 74.62 97 GLY A C 1
ATOM 757 O O . GLY A 1 97 ? 1.038 19.134 1.165 1.00 74.62 97 GLY A O 1
ATOM 758 N N . ALA A 1 98 ? -0.566 19.198 -0.404 1.00 83.75 98 ALA A N 1
ATOM 759 C CA . ALA A 1 98 ? -1.504 18.322 0.287 1.00 83.75 98 ALA A CA 1
ATOM 760 C C . ALA A 1 98 ? -1.553 16.963 -0.417 1.00 83.75 98 ALA A C 1
ATOM 762 O O . ALA A 1 98 ? -1.981 16.872 -1.571 1.00 83.75 98 ALA A O 1
ATOM 763 N N . LEU A 1 99 ? -1.139 15.903 0.281 1.00 90.81 99 LEU A N 1
ATOM 764 C CA . LEU A 1 99 ? -1.275 14.550 -0.240 1.00 90.81 99 LEU A CA 1
ATOM 765 C C . LEU A 1 99 ? -2.733 14.105 -0.136 1.00 90.81 99 LEU A C 1
ATOM 767 O O . LEU A 1 99 ? -3.391 14.309 0.887 1.00 90.81 99 LEU A O 1
ATOM 771 N N . ARG A 1 100 ? -3.231 13.470 -1.195 1.00 89.12 100 ARG A N 1
ATOM 772 C CA . ARG A 1 100 ? -4.539 12.813 -1.200 1.00 89.12 100 ARG A CA 1
ATOM 773 C C . ARG A 1 100 ? -4.403 11.366 -1.625 1.00 89.12 100 ARG A C 1
ATOM 775 O O . ARG A 1 100 ? -3.703 11.066 -2.590 1.00 89.12 100 ARG A O 1
ATOM 782 N N . VAL A 1 101 ? -5.118 10.493 -0.923 1.00 93.62 101 VAL A N 1
ATOM 783 C CA . VAL A 1 101 ? -5.341 9.113 -1.351 1.00 93.62 101 VAL A CA 1
ATOM 784 C C . VAL A 1 101 ? -6.610 9.087 -2.193 1.00 93.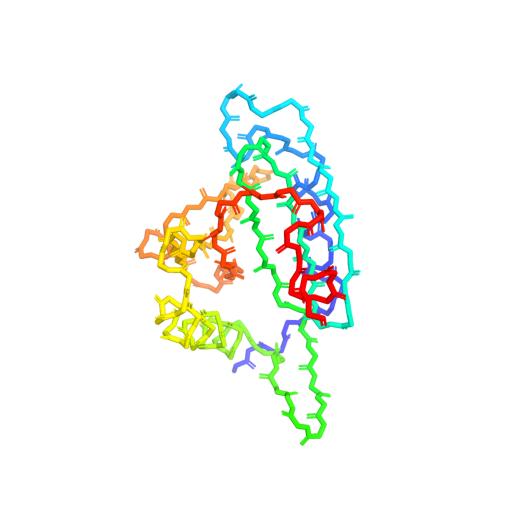62 101 VAL A C 1
ATOM 786 O O . VAL A 1 101 ? -7.675 9.482 -1.723 1.00 93.62 101 VAL A O 1
ATOM 789 N N . LEU A 1 102 ? -6.492 8.648 -3.441 1.00 93.50 102 LEU A N 1
ATOM 790 C CA . LEU A 1 102 ? -7.582 8.636 -4.416 1.00 93.50 102 LEU A CA 1
ATOM 791 C C . LEU A 1 102 ? -7.754 7.230 -5.006 1.00 93.50 102 LEU A C 1
ATOM 793 O O . LEU A 1 102 ? -6.788 6.457 -5.031 1.00 93.50 102 LEU A O 1
ATOM 797 N N . PRO A 1 103 ? -8.946 6.883 -5.522 1.00 95.25 103 PRO A N 1
ATOM 798 C CA . PRO A 1 103 ? -9.098 5.740 -6.415 1.00 95.25 103 PRO A CA 1
ATOM 799 C C . PRO A 1 103 ? -8.069 5.792 -7.556 1.00 95.25 103 PRO A C 1
ATOM 801 O O . PRO A 1 103 ? -7.775 6.852 -8.111 1.00 95.25 103 PRO A O 1
ATOM 804 N N . ALA A 1 104 ? -7.449 4.654 -7.875 1.00 94.31 104 ALA A N 1
ATOM 805 C CA . ALA A 1 104 ? -6.302 4.622 -8.790 1.00 94.31 104 ALA A CA 1
ATOM 806 C C . ALA A 1 104 ? -6.640 4.935 -10.261 1.00 94.31 104 ALA A C 1
ATOM 808 O O . ALA A 1 104 ? -5.735 5.142 -11.071 1.00 94.31 104 ALA A O 1
ATOM 809 N N . ASP A 1 105 ? -7.919 4.915 -10.621 1.00 92.69 105 ASP A N 1
ATOM 810 C CA . ASP A 1 105 ? -8.475 5.345 -11.905 1.00 92.69 105 ASP A CA 1
ATOM 811 C C . ASP A 1 105 ? -8.719 6.862 -11.982 1.00 92.69 105 ASP A C 1
ATOM 813 O O . ASP A 1 105 ? -8.743 7.418 -13.078 1.00 92.69 105 ASP A O 1
ATOM 817 N N . GLU A 1 106 ? -8.817 7.544 -10.840 1.00 92.06 106 GLU A N 1
ATOM 818 C CA . GLU A 1 106 ? -8.914 9.008 -10.757 1.00 92.06 106 GLU A CA 1
ATOM 819 C C . GLU A 1 106 ? -7.539 9.694 -10.682 1.00 92.06 106 GLU A C 1
ATOM 821 O O . GLU A 1 106 ? -7.398 10.882 -10.992 1.00 92.06 106 GLU A O 1
ATOM 826 N N . ALA A 1 107 ? -6.507 8.949 -10.282 1.00 88.31 107 ALA A N 1
ATOM 827 C CA . ALA A 1 107 ? -5.148 9.457 -10.165 1.00 88.31 107 ALA A CA 1
ATOM 828 C C . ALA A 1 107 ? -4.490 9.690 -11.535 1.00 88.31 107 ALA A C 1
ATOM 830 O O . ALA A 1 107 ? -4.669 8.928 -12.487 1.00 88.31 107 ALA A O 1
ATOM 831 N N . ARG A 1 108 ? -3.681 10.752 -11.630 1.00 85.06 108 ARG A N 1
ATOM 832 C CA . ARG A 1 108 ? -2.988 11.149 -12.867 1.00 85.06 108 ARG A CA 1
ATOM 833 C C . ARG A 1 108 ? -1.485 10.910 -12.775 1.00 85.06 108 ARG A C 1
ATOM 835 O O . ARG A 1 108 ? -0.898 11.053 -11.708 1.00 85.06 108 ARG A O 1
ATOM 842 N N . GLY A 1 109 ? -0.866 10.659 -13.929 1.00 85.12 109 GLY A N 1
ATOM 843 C CA . GLY A 1 109 ? 0.584 10.509 -14.050 1.00 85.12 109 GLY A CA 1
ATOM 844 C C . GLY A 1 109 ? 1.128 9.339 -13.229 1.00 85.12 109 GLY A C 1
ATOM 845 O O . GLY A 1 109 ? 0.446 8.334 -13.034 1.00 85.12 109 GLY A O 1
ATOM 846 N N . ASP A 1 110 ? 2.352 9.500 -12.735 1.00 85.31 110 ASP A N 1
ATOM 847 C CA . ASP A 1 110 ? 3.078 8.492 -11.958 1.00 85.31 110 ASP A CA 1
ATOM 848 C C . ASP A 1 110 ? 2.749 8.570 -10.454 1.00 85.31 110 ASP A C 1
ATOM 850 O O . ASP A 1 110 ? 3.635 8.592 -9.602 1.00 85.31 110 ASP A O 1
ATOM 854 N N . ALA A 1 111 ? 1.456 8.638 -10.121 1.00 92.56 111 ALA A N 1
ATOM 855 C CA . ALA A 1 111 ? 0.985 8.625 -8.738 1.00 92.56 111 ALA A CA 1
ATOM 856 C C . ALA A 1 111 ? 1.361 7.309 -8.034 1.00 92.56 111 ALA A C 1
ATOM 858 O O . ALA A 1 111 ? 1.213 6.224 -8.603 1.00 92.56 111 ALA A O 1
ATOM 859 N N . GLU A 1 112 ? 1.818 7.397 -6.783 1.00 95.62 112 GLU A N 1
ATOM 860 C CA . GLU A 1 112 ? 2.350 6.243 -6.053 1.00 95.62 112 GLU A CA 1
ATOM 861 C C . GLU A 1 112 ? 1.213 5.278 -5.658 1.00 95.62 112 GLU A C 1
ATOM 863 O O . GLU A 1 112 ? 0.310 5.680 -4.916 1.00 95.62 112 GLU A O 1
ATOM 868 N N . PRO A 1 113 ? 1.212 4.019 -6.134 1.00 97.38 113 PRO A N 1
ATOM 869 C CA . PRO A 1 113 ? 0.119 3.086 -5.901 1.00 97.38 113 PRO A CA 1
ATOM 870 C C . PRO A 1 113 ? 0.198 2.426 -4.521 1.00 97.38 113 PRO A C 1
ATOM 872 O O . PRO A 1 113 ? 1.272 2.079 -4.029 1.00 97.38 113 PRO A O 1
ATOM 875 N N . ALA A 1 114 ? -0.965 2.124 -3.949 1.00 98.38 114 ALA A N 1
ATOM 876 C CA . ALA A 1 114 ? -1.085 1.308 -2.747 1.00 98.38 114 ALA A CA 1
ATOM 877 C C . ALA A 1 114 ? -2.290 0.366 -2.813 1.00 98.38 114 ALA A C 1
ATOM 879 O O . ALA A 1 114 ? -3.305 0.644 -3.457 1.00 98.38 114 ALA A O 1
ATOM 880 N N . VAL A 1 115 ? -2.187 -0.758 -2.107 1.00 98.56 115 VAL A N 1
ATOM 881 C CA . VAL A 1 115 ? -3.326 -1.651 -1.874 1.00 98.56 115 VAL A CA 1
ATOM 882 C C . VAL A 1 115 ? -4.121 -1.113 -0.686 1.00 98.56 115 VAL A C 1
ATOM 884 O O . VAL A 1 115 ? -3.579 -0.989 0.411 1.00 98.56 115 VAL A O 1
ATOM 887 N N . HIS A 1 116 ? -5.402 -0.812 -0.895 1.00 98.12 116 HIS A N 1
ATOM 888 C CA . HIS A 1 116 ? -6.341 -0.463 0.167 1.00 98.12 116 HIS A CA 1
ATOM 889 C C . HIS A 1 116 ? -6.993 -1.735 0.709 1.00 98.12 116 HIS A C 1
ATOM 891 O O . HIS A 1 116 ? -7.602 -2.521 -0.026 1.00 98.12 116 HIS A O 1
ATOM 897 N N . MET A 1 117 ? -6.872 -1.924 2.015 1.00 97.94 117 MET A N 1
ATOM 898 C CA . MET A 1 117 ? -7.374 -3.070 2.754 1.00 97.94 117 MET A CA 1
ATOM 899 C C . MET A 1 117 ? -8.237 -2.610 3.931 1.00 97.94 117 MET A C 1
ATOM 901 O O . MET A 1 117 ? -8.101 -1.490 4.422 1.00 97.94 117 MET A O 1
ATOM 905 N N . ARG A 1 118 ? -9.120 -3.486 4.409 1.00 96.81 118 ARG A N 1
ATOM 906 C CA . ARG A 1 118 ? -9.749 -3.340 5.726 1.00 96.81 118 ARG A CA 1
ATOM 907 C C . ARG A 1 118 ? -8.703 -3.653 6.807 1.00 96.81 118 ARG A C 1
ATOM 909 O O . ARG A 1 118 ? -7.937 -4.599 6.648 1.00 96.81 118 ARG A O 1
ATOM 916 N N . ARG A 1 119 ? -8.658 -2.885 7.895 1.00 94.12 119 ARG A N 1
ATOM 917 C CA . ARG A 1 119 ? -7.868 -3.233 9.087 1.00 94.12 119 ARG A CA 1
ATOM 918 C C . ARG A 1 119 ? -8.492 -4.451 9.768 1.00 94.12 119 ARG A C 1
ATOM 920 O O . ARG A 1 119 ? -9.706 -4.634 9.741 1.00 94.12 119 ARG A O 1
ATOM 927 N N . PHE A 1 120 ? -7.656 -5.301 10.339 1.00 90.25 120 PHE A N 1
ATOM 928 C CA . PHE A 1 120 ? -8.066 -6.473 11.102 1.00 90.25 120 PHE A CA 1
ATOM 929 C C . PHE A 1 120 ? -7.151 -6.622 12.317 1.00 90.25 120 PHE A C 1
ATOM 931 O O . PHE A 1 120 ? -6.120 -5.942 12.400 1.00 90.25 120 PHE A O 1
ATOM 938 N N . ALA A 1 121 ? -7.566 -7.448 13.270 1.00 86.75 121 ALA A N 1
ATOM 939 C CA . ALA A 1 121 ? -6.852 -7.626 14.520 1.00 86.75 121 ALA A CA 1
ATOM 940 C C . ALA A 1 121 ? -5.524 -8.371 14.276 1.00 86.75 121 ALA A C 1
ATOM 942 O O . ALA A 1 121 ? -5.434 -9.219 13.389 1.00 86.75 121 ALA A O 1
ATOM 943 N N . GLN A 1 122 ? -4.461 -8.027 15.006 1.00 81.88 122 GLN A N 1
ATOM 944 C CA . GLN A 1 122 ? -3.127 -8.613 14.771 1.00 81.88 122 GLN A CA 1
ATOM 945 C C . GLN A 1 122 ? -3.089 -10.112 15.107 1.00 81.88 122 GLN A C 1
ATOM 947 O O . GLN A 1 122 ? -2.297 -10.867 14.542 1.00 81.88 122 GLN A O 1
ATOM 952 N N . GLU A 1 123 ? -3.966 -10.555 15.999 1.00 86.25 123 GLU A N 1
ATOM 953 C CA . GLU A 1 123 ? -4.215 -11.955 16.326 1.00 86.25 123 GLU A CA 1
ATOM 954 C C . GLU A 1 123 ? -4.767 -12.766 15.144 1.00 86.25 123 GLU A C 1
ATOM 956 O O . GLU A 1 123 ? -4.481 -13.955 15.062 1.00 86.25 123 GLU A O 1
ATOM 961 N N . ASP A 1 124 ? -5.451 -12.138 14.181 1.00 84.75 124 ASP A N 1
ATOM 962 C CA . ASP A 1 124 ? -5.971 -12.829 12.992 1.00 84.75 124 ASP A CA 1
ATOM 963 C C . ASP A 1 124 ? -4.930 -12.915 11.854 1.00 84.75 124 ASP A C 1
ATOM 965 O O . ASP A 1 124 ? -5.251 -13.286 10.719 1.00 84.75 124 ASP A O 1
ATOM 969 N N . LEU A 1 125 ? -3.666 -12.544 12.105 1.00 83.81 125 LEU A N 1
ATOM 970 C CA . LEU A 1 125 ? -2.585 -12.773 11.146 1.00 83.81 125 LEU A CA 1
ATOM 971 C C . LEU A 1 125 ? -2.401 -14.270 10.900 1.00 83.81 125 LEU A C 1
ATOM 973 O O . LEU A 1 125 ? -2.328 -15.054 11.839 1.00 83.81 125 LEU A O 1
ATOM 977 N N . LEU A 1 126 ? -2.205 -14.658 9.633 1.00 81.75 126 LEU A N 1
ATOM 978 C CA . LEU A 1 126 ? -1.994 -16.061 9.247 1.00 81.75 126 LEU A CA 1
ATOM 979 C C . LEU A 1 126 ? -0.867 -16.736 10.052 1.00 81.75 126 LEU A C 1
ATOM 981 O O . LEU A 1 126 ? -0.975 -17.905 10.396 1.00 81.75 126 LEU A O 1
ATOM 985 N N . SER A 1 127 ? 0.194 -15.992 10.379 1.00 84.00 127 SER A N 1
ATOM 986 C CA . SER A 1 127 ? 1.327 -16.469 11.184 1.00 84.00 127 SER A CA 1
ATOM 987 C C . SER A 1 127 ? 0.984 -16.797 12.640 1.00 84.00 127 SER A C 1
ATOM 989 O O . SER A 1 127 ? 1.821 -17.370 13.327 1.00 84.00 127 SER A O 1
ATOM 991 N N . HIS A 1 128 ? -0.188 -16.383 13.126 1.00 80.88 128 HIS A N 1
ATOM 992 C CA . HIS A 1 128 ? -0.661 -16.607 14.494 1.00 80.88 128 HIS A CA 1
ATOM 993 C C . HIS A 1 128 ? -1.831 -17.604 14.574 1.00 80.88 128 HIS A C 1
ATOM 995 O O . HIS A 1 128 ? -2.168 -18.037 15.672 1.00 80.88 128 HIS A O 1
ATOM 1001 N N . VAL A 1 129 ? -2.449 -17.968 13.442 1.00 74.75 129 VAL A N 1
ATOM 1002 C CA . VAL A 1 129 ? -3.655 -18.827 13.385 1.00 74.75 129 VAL A CA 1
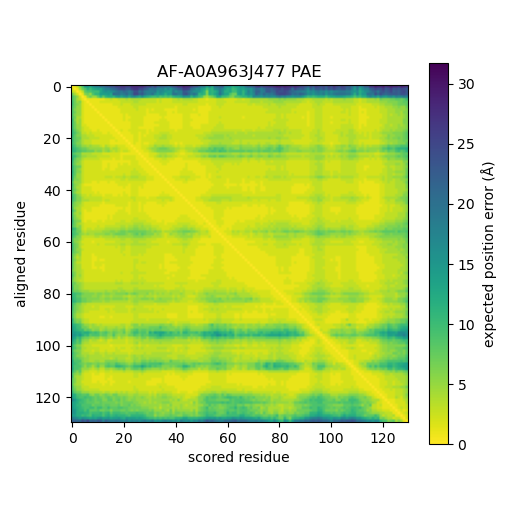ATOM 1003 C C . VAL A 1 129 ? -3.421 -20.200 12.735 1.00 74.75 129 VAL A C 1
ATOM 1005 O O . VAL A 1 129 ? -4.371 -20.969 12.584 1.00 74.75 129 VAL A O 1
ATOM 1008 N N . LEU A 1 130 ? -2.180 -20.506 12.341 1.00 61.03 130 LEU A N 1
ATOM 1009 C CA . LEU A 1 130 ? -1.719 -21.813 11.850 1.00 61.03 130 LEU A CA 1
ATOM 1010 C C . LEU A 1 130 ? -0.671 -22.387 12.804 1.00 61.03 130 LEU A C 1
ATOM 1012 O O . LEU A 1 130 ? -0.706 -23.618 13.017 1.00 61.03 130 LEU A O 1
#

pLDDT: mean 91.89, std 8.71, range [48.38, 98.56]

Sequence (130 aa):
MQVVDFEAVAALVRQLQRQPQAFGPAVEAVECIETHISWLLLAGDCVYKFKKPLALDFLDFSTVALRRAACLEELRINRRTAPGLYRGLVAVQDQGGALRVLPADEARGDAEPAVHMRRFAQEDLLSHVL

Nearest PDB structures (foldseek):
  3dxq-assembly1_A  TM=5.541E-01  e=2.092E-01  Mesorhizobium loti
  4azs-assembly1_A  TM=4.446E-01  e=7.395E-02  Escherichia coli
  4b9y-assembly1_A  TM=7.923E-01  e=1.580E+00  Cellvibrio japonicus
  6y86-assembly1_A-2  TM=4.767E-01  e=5.586E-01  Thermotoga maritima MSB8
  2pqt-assembly1_A  TM=6.572E-01  e=7.096E+00  Homo sapiens

Solvent-accessible surface area (backbone atoms only — not comparable to full-atom values): 7281 Å² total; per-residue (Å²): 133,71,72,50,54,52,65,58,56,51,49,50,53,59,48,50,43,75,34,28,63,36,79,36,92,86,27,84,53,41,51,77,49,79,56,98,60,32,40,34,38,38,42,71,69,29,28,40,38,32,64,48,47,41,76,53,102,90,46,68,23,37,29,58,69,42,36,40,52,51,42,52,49,50,47,63,60,45,34,77,82,38,51,88,37,51,73,45,62,28,17,40,41,76,66,88,87,44,62,38,66,37,55,47,87,78,52,67,87,85,37,51,44,26,32,34,27,49,54,74,62,78,71,75,35,70,92,69,73,115

Radius of gyration: 14.31 Å; Cα contacts (8 Å, |Δi|>4): 230; chains: 1; bounding box: 31×43×34 Å